Protein AF-A0A927EFH7-F1 (afdb_monomer_lite)

Foldseek 3Di:
DDPDCVVVVVVVVVVVVPPPDQDDPPALLNVLLLQLVCVLQVHDAPVVLLLVPDDPVSNVVNVVSNVVNNVVCVVPRDYDDPVRNVVSVVSRVVSSVD

Organism: NCBI:txid2773451

Sequence (98 aa):
MLPKPSLAAALLLGLTACTSAGPIPGTVEYAAATVSRGYDCGLRVDRGRIIARLDRQERAAFVAANAGYAVRSYKAPHACGSAERERVQGELAALSRR

Secondary structure (DSSP, 8-state):
----HHHHHHHHHHHGGG---PPPTTSHHHHHHHHHHHHHTT----HHHHHHTS-HHHHHHHHHHHHHHHHHHHHS--PPPHHHHHHHHHHHHHHTT-

pLDDT: mean 86.74, std 15.77, range [45.34, 97.94]

Radius of gyration: 18.25 Å; chains: 1; bounding box: 31×44×54 Å

Structure (mmCIF, N/CA/C/O backbone):
data_AF-A0A927EFH7-F1
#
_entry.id   AF-A0A927EFH7-F1
#
loop_
_atom_site.group_PDB
_atom_site.id
_atom_site.type_symbol
_atom_site.label_atom_id
_atom_site.label_alt_id
_atom_site.label_comp_id
_atom_site.label_asym_id
_atom_site.label_entity_id
_atom_site.label_seq_id
_atom_site.pdbx_PDB_ins_code
_atom_site.Cartn_x
_atom_site.Cartn_y
_atom_site.Cartn_z
_atom_site.occupancy
_atom_site.B_iso_or_equiv
_atom_site.auth_seq_id
_atom_site.auth_comp_id
_atom_site.auth_asym_id
_atom_site.auth_atom_id
_atom_site.pdbx_PDB_model_num
ATOM 1 N N . MET A 1 1 ? 6.309 35.054 -41.472 1.00 45.34 1 MET A N 1
ATOM 2 C CA . MET A 1 1 ? 5.084 34.690 -40.728 1.00 45.34 1 MET A CA 1
ATOM 3 C C . MET A 1 1 ? 5.505 33.897 -39.502 1.00 45.34 1 MET A C 1
ATOM 5 O O . MET A 1 1 ? 6.016 32.800 -39.660 1.00 45.34 1 MET A O 1
ATOM 9 N N . LEU A 1 2 ? 5.420 34.496 -38.311 1.00 52.75 2 LEU A N 1
ATOM 10 C CA . LEU A 1 2 ? 5.885 33.888 -37.059 1.00 52.75 2 LEU A CA 1
ATOM 11 C C . LEU A 1 2 ? 4.765 32.984 -36.505 1.00 52.75 2 LEU A C 1
ATOM 13 O O . LEU A 1 2 ? 3.674 33.502 -36.245 1.00 52.75 2 LEU A O 1
ATOM 17 N N . PRO A 1 3 ? 4.957 31.660 -36.374 1.00 52.28 3 PRO A N 1
ATOM 18 C CA . PRO A 1 3 ? 3.902 30.780 -35.889 1.00 52.28 3 PRO A CA 1
ATOM 19 C C . PRO A 1 3 ? 3.620 31.071 -34.409 1.00 52.28 3 PRO A C 1
ATOM 21 O O . PRO A 1 3 ? 4.525 31.272 -33.602 1.00 52.28 3 PRO A O 1
ATOM 24 N N . LYS A 1 4 ? 2.331 31.160 -34.075 1.00 56.75 4 LYS A N 1
ATOM 25 C CA . LYS A 1 4 ? 1.802 31.651 -32.797 1.00 56.75 4 LYS A CA 1
ATOM 26 C C . LYS A 1 4 ? 2.104 30.631 -31.672 1.00 56.75 4 LYS A C 1
ATOM 28 O O . LYS A 1 4 ? 1.524 29.545 -31.697 1.00 56.75 4 LYS A O 1
ATOM 33 N N . PRO A 1 5 ? 2.945 30.953 -30.667 1.00 59.47 5 PRO A N 1
ATOM 34 C CA . PRO A 1 5 ? 3.365 30.012 -29.612 1.00 59.47 5 PRO A CA 1
ATOM 35 C C . PRO A 1 5 ? 2.222 29.581 -28.673 1.00 59.47 5 PRO A C 1
ATOM 37 O O . PRO A 1 5 ? 2.342 28.614 -27.925 1.00 59.47 5 PRO A O 1
ATOM 40 N N . SER A 1 6 ? 1.086 30.275 -28.731 1.00 60.31 6 SER A N 1
ATOM 41 C CA . SER A 1 6 ? -0.069 30.078 -27.854 1.00 60.31 6 SER A CA 1
ATOM 42 C C . SER A 1 6 ? -0.795 28.743 -28.068 1.00 60.31 6 SER A C 1
ATOM 44 O O . SER A 1 6 ? -1.358 28.203 -27.121 1.00 60.31 6 SER A O 1
ATOM 46 N N . LEU A 1 7 ? -0.769 28.185 -29.285 1.00 56.38 7 LEU A N 1
ATOM 47 C CA . LEU A 1 7 ? -1.427 26.902 -29.581 1.00 56.38 7 LEU A CA 1
ATOM 48 C C . LEU A 1 7 ? -0.600 25.703 -29.101 1.00 56.38 7 LEU A C 1
ATOM 50 O O . LEU A 1 7 ? -1.158 24.726 -28.608 1.00 56.38 7 LEU A O 1
ATOM 54 N N . ALA A 1 8 ? 0.730 25.803 -29.176 1.00 58.81 8 ALA A N 1
ATOM 55 C CA . ALA A 1 8 ? 1.631 24.778 -28.655 1.00 58.81 8 ALA A CA 1
ATOM 56 C C . ALA A 1 8 ? 1.547 24.678 -27.121 1.00 58.81 8 ALA A C 1
ATOM 58 O O . ALA A 1 8 ? 1.547 23.579 -26.573 1.00 58.81 8 ALA A O 1
ATOM 59 N N . ALA A 1 9 ? 1.392 25.812 -26.430 1.00 59.81 9 ALA A N 1
ATOM 60 C CA . ALA A 1 9 ? 1.213 25.840 -24.979 1.00 59.81 9 ALA A CA 1
ATOM 61 C C . ALA A 1 9 ? -0.103 25.174 -24.523 1.00 59.81 9 ALA A C 1
ATOM 63 O O . ALA A 1 9 ? -0.109 24.447 -23.531 1.00 59.81 9 ALA A O 1
ATOM 64 N N . ALA A 1 10 ? -1.203 25.362 -25.263 1.00 60.44 10 ALA A N 1
ATOM 65 C CA . ALA A 1 10 ? -2.492 24.739 -24.947 1.00 60.44 10 ALA A CA 1
ATOM 66 C C . ALA A 1 10 ? -2.478 23.210 -25.144 1.00 60.44 10 ALA A C 1
ATOM 68 O O . ALA A 1 10 ? -3.042 22.477 -24.333 1.00 60.44 10 ALA A O 1
ATOM 69 N N . LEU A 1 11 ? -1.783 22.721 -26.177 1.00 60.28 11 LEU A N 1
ATOM 70 C CA . LEU A 1 11 ? -1.596 21.284 -26.415 1.00 60.28 11 LEU A CA 1
ATOM 71 C C . LEU A 1 11 ? -0.746 20.615 -25.322 1.00 60.28 11 LEU A C 1
ATOM 73 O O . LEU A 1 11 ? -1.063 19.506 -24.901 1.00 60.28 11 LEU A O 1
ATOM 77 N N . LEU A 1 12 ? 0.285 21.297 -24.812 1.00 59.47 12 LEU A N 1
ATOM 78 C CA . LEU A 1 12 ? 1.133 20.788 -23.725 1.00 59.47 12 LEU A CA 1
ATOM 79 C C . LEU A 1 12 ? 0.406 20.730 -22.369 1.00 59.47 12 LEU A C 1
ATOM 81 O O . LEU A 1 12 ? 0.654 19.814 -21.587 1.00 59.47 12 LEU A O 1
ATOM 85 N N . LEU A 1 13 ? -0.531 21.647 -22.106 1.00 59.31 13 LEU A N 1
ATOM 86 C CA . LEU A 1 13 ? -1.379 21.622 -20.903 1.00 59.31 13 LEU A CA 1
ATOM 87 C C . LEU A 1 13 ? -2.427 20.497 -20.928 1.00 59.31 13 LEU A C 1
ATOM 89 O O . LEU A 1 13 ? -2.818 20.008 -19.873 1.00 59.31 13 LEU A O 1
ATOM 93 N N . GLY A 1 14 ? -2.863 20.048 -22.109 1.00 60.19 14 GLY A N 1
ATOM 94 C CA . GLY A 1 14 ? -3.773 18.902 -22.233 1.00 60.19 14 GLY A CA 1
ATOM 95 C C . GLY A 1 14 ? -3.120 17.559 -21.881 1.00 60.19 14 GLY A C 1
ATOM 96 O O . GLY A 1 14 ? -3.798 16.645 -21.418 1.00 60.19 14 GLY A O 1
ATOM 97 N N . LEU A 1 15 ? -1.798 17.441 -22.048 1.00 56.53 15 LEU A N 1
ATOM 98 C CA . LEU A 1 15 ? -1.042 16.204 -21.809 1.00 56.53 15 LEU A CA 1
ATOM 99 C C . LEU A 1 15 ? -0.757 15.932 -20.322 1.00 56.53 15 LEU A C 1
ATOM 101 O O . LEU A 1 15 ? -0.556 14.779 -19.945 1.00 56.53 15 LEU A O 1
ATOM 105 N N . THR A 1 16 ? -0.776 16.951 -19.458 1.00 55.19 16 THR A N 1
ATOM 106 C CA . THR A 1 16 ? -0.550 16.777 -18.009 1.00 55.19 16 THR A CA 1
ATOM 107 C C . THR A 1 16 ? -1.783 16.246 -17.268 1.00 55.19 16 THR A C 1
ATOM 109 O O . THR A 1 16 ? -1.664 15.738 -16.150 1.00 55.19 16 THR A O 1
ATOM 112 N N . ALA A 1 17 ? -2.961 16.278 -17.901 1.00 54.44 17 ALA A N 1
ATOM 113 C CA . ALA A 1 17 ? -4.215 15.785 -17.330 1.00 54.44 17 ALA A CA 1
ATOM 114 C C . ALA A 1 17 ? -4.323 14.245 -17.282 1.00 54.44 17 ALA A C 1
ATOM 116 O O . ALA A 1 17 ? -5.197 13.718 -16.599 1.00 54.44 17 ALA A O 1
ATOM 117 N N . CYS A 1 18 ? -3.429 13.509 -17.953 1.00 55.34 18 CYS A N 1
ATOM 118 C CA . CYS A 1 18 ? -3.410 12.040 -17.927 1.00 55.34 18 CYS A CA 1
ATOM 119 C C . CYS A 1 18 ? -2.633 11.443 -16.741 1.00 55.34 18 CYS A C 1
ATOM 121 O O . CYS A 1 18 ? -2.444 10.227 -16.675 1.00 55.34 18 CYS A O 1
ATOM 123 N N . THR A 1 19 ? -2.184 12.262 -15.789 1.00 58.28 19 THR A N 1
ATOM 124 C CA . THR A 1 19 ? -1.560 11.745 -14.569 1.00 58.28 19 THR A CA 1
ATOM 125 C C . THR A 1 19 ? -2.663 11.167 -13.686 1.00 58.28 19 THR A C 1
ATOM 127 O O . THR A 1 19 ? -3.399 11.917 -13.048 1.00 58.28 19 THR A O 1
ATOM 130 N N . SER A 1 20 ? -2.831 9.840 -13.668 1.00 58.62 20 SER A N 1
ATOM 131 C CA . SER A 1 20 ? -3.766 9.202 -12.740 1.00 58.62 20 SER A CA 1
ATOM 132 C C . SER A 1 20 ? -3.349 9.579 -11.320 1.00 58.62 20 SER A C 1
ATOM 134 O O . SER A 1 20 ? -2.317 9.107 -10.836 1.00 58.62 20 SER A O 1
ATOM 136 N N . ALA A 1 21 ? -4.109 10.461 -10.672 1.00 66.44 21 ALA A N 1
ATOM 137 C CA . ALA A 1 21 ? -3.873 10.801 -9.281 1.00 66.44 21 ALA A CA 1
ATOM 138 C C . ALA A 1 21 ? -3.950 9.502 -8.468 1.00 66.44 21 ALA A C 1
ATOM 140 O O . ALA A 1 21 ? -4.975 8.818 -8.452 1.00 66.44 21 ALA A O 1
ATOM 141 N N . GLY A 1 22 ? -2.823 9.118 -7.866 1.00 77.06 22 GLY A N 1
ATOM 142 C CA . GLY A 1 22 ? -2.775 7.984 -6.957 1.00 77.06 22 GLY A CA 1
ATOM 143 C C . GLY A 1 22 ? -3.653 8.241 -5.728 1.00 77.06 22 GLY A C 1
ATOM 144 O O . GLY A 1 22 ? -4.035 9.383 -5.461 1.00 77.06 22 GLY A O 1
ATOM 145 N N . PRO A 1 23 ? -3.986 7.192 -4.964 1.00 86.75 23 PRO A N 1
ATOM 146 C CA . PRO A 1 23 ? -4.732 7.364 -3.726 1.00 86.75 23 PRO A CA 1
ATOM 147 C C . PRO A 1 23 ? -3.990 8.293 -2.752 1.00 86.75 23 PRO A C 1
ATOM 149 O O . PRO A 1 23 ? -2.760 8.346 -2.733 1.00 86.75 23 PRO A O 1
ATOM 152 N N . ILE A 1 24 ? -4.749 9.036 -1.948 1.00 91.75 24 ILE A N 1
ATOM 153 C CA . ILE A 1 24 ? -4.229 10.122 -1.106 1.00 91.75 24 ILE A CA 1
ATOM 154 C C . ILE A 1 24 ? -3.659 9.550 0.204 1.00 91.75 24 ILE A C 1
ATOM 156 O O . ILE A 1 24 ? -4.358 8.770 0.859 1.00 91.75 24 ILE A O 1
ATOM 160 N N . PRO A 1 25 ? -2.443 9.938 0.642 1.00 92.56 25 PRO A N 1
ATOM 161 C CA . PRO A 1 25 ? -1.887 9.500 1.921 1.00 92.56 25 PRO A CA 1
ATOM 162 C C . PRO A 1 25 ? -2.858 9.679 3.095 1.00 92.56 25 PRO A C 1
ATOM 164 O O . PRO A 1 25 ? -3.510 10.711 3.228 1.00 92.56 25 PRO A O 1
ATOM 167 N N . GLY A 1 26 ? -2.955 8.658 3.949 1.00 91.31 26 GLY A N 1
ATOM 168 C CA . GLY A 1 26 ? -3.875 8.631 5.095 1.00 91.31 26 GLY A CA 1
ATOM 169 C C . GLY A 1 26 ? -5.244 8.001 4.812 1.00 91.31 26 GLY A C 1
ATOM 170 O O . GLY A 1 26 ? -5.961 7.687 5.762 1.00 91.31 26 GLY A O 1
ATOM 171 N N . THR A 1 27 ? -5.581 7.751 3.543 1.00 95.00 27 THR A N 1
ATOM 172 C CA . THR A 1 27 ? -6.785 6.996 3.154 1.00 95.00 27 THR A CA 1
ATOM 173 C C . THR A 1 27 ? -6.570 5.483 3.223 1.00 95.00 27 THR A C 1
ATOM 175 O O . THR A 1 27 ? -5.440 4.980 3.181 1.00 95.00 27 THR A O 1
ATOM 178 N N . VAL A 1 28 ? -7.670 4.733 3.297 1.00 96.31 28 VAL A N 1
ATOM 179 C CA . VAL A 1 28 ? -7.650 3.265 3.261 1.00 96.31 28 VAL A CA 1
ATOM 180 C C . VAL A 1 28 ? -7.197 2.758 1.891 1.00 96.31 28 VAL A C 1
ATOM 182 O O . VAL A 1 28 ? -6.445 1.788 1.797 1.00 96.31 28 VAL A O 1
ATOM 185 N N . GLU A 1 29 ? -7.594 3.446 0.825 1.00 96.56 29 GLU A N 1
ATOM 186 C CA . GLU A 1 29 ? -7.207 3.163 -0.555 1.00 96.56 29 GLU A CA 1
ATOM 187 C C . GLU A 1 29 ? -5.700 3.325 -0.737 1.00 96.56 29 GLU A C 1
ATOM 189 O O . GLU A 1 29 ? -5.072 2.514 -1.418 1.00 96.56 29 GLU A O 1
ATOM 194 N N . TYR A 1 30 ? -5.106 4.327 -0.083 1.00 96.81 30 TYR A N 1
ATOM 195 C CA . TYR A 1 30 ? -3.660 4.506 -0.071 1.00 96.81 30 TYR A CA 1
ATOM 196 C C . TYR A 1 30 ? -2.973 3.348 0.635 1.00 96.81 30 TYR A C 1
ATOM 198 O O . TYR A 1 30 ? -2.071 2.745 0.061 1.00 96.81 30 TYR A O 1
ATOM 206 N N . ALA A 1 31 ? -3.450 2.950 1.818 1.00 97.62 31 ALA A N 1
ATOM 207 C CA . ALA A 1 31 ? -2.901 1.785 2.506 1.00 97.62 31 ALA A CA 1
ATOM 208 C C . ALA A 1 31 ? -2.988 0.514 1.640 1.00 97.62 31 ALA A C 1
ATOM 210 O O . ALA A 1 31 ? -2.021 -0.245 1.539 1.00 97.62 31 ALA A O 1
ATOM 211 N N . ALA A 1 32 ? -4.125 0.294 0.977 1.00 97.75 32 ALA A N 1
ATOM 212 C CA . ALA A 1 32 ? -4.344 -0.842 0.088 1.00 97.75 32 ALA A CA 1
ATOM 213 C C . ALA A 1 32 ? -3.417 -0.819 -1.138 1.00 97.75 32 ALA A C 1
ATOM 215 O O . ALA A 1 32 ? -2.875 -1.864 -1.514 1.00 97.75 32 ALA A O 1
ATOM 216 N N . ALA A 1 33 ? -3.212 0.351 -1.744 1.00 96.69 33 ALA A N 1
ATOM 217 C CA . ALA A 1 33 ? -2.304 0.533 -2.869 1.00 96.69 33 ALA A CA 1
ATOM 218 C C . ALA A 1 33 ? -0.841 0.340 -2.463 1.00 96.69 33 ALA A C 1
ATOM 220 O O . ALA A 1 33 ? -0.124 -0.394 -3.137 1.00 96.69 33 ALA A O 1
ATOM 221 N N . THR A 1 34 ? -0.408 0.922 -1.341 1.00 97.12 34 THR A N 1
ATOM 222 C CA . THR A 1 34 ? 0.955 0.774 -0.811 1.00 97.12 34 THR A CA 1
ATOM 223 C C . THR A 1 34 ? 1.254 -0.679 -0.450 1.00 97.12 34 THR A C 1
ATOM 225 O O . THR A 1 34 ? 2.338 -1.167 -0.756 1.00 97.12 34 THR A O 1
ATOM 228 N N . VAL A 1 35 ? 0.297 -1.412 0.132 1.00 97.44 35 VAL A N 1
ATOM 229 C CA . VAL A 1 35 ? 0.439 -2.856 0.393 1.00 97.44 35 VAL A CA 1
ATOM 230 C C . VAL A 1 35 ? 0.618 -3.639 -0.903 1.00 97.44 35 VAL A C 1
ATOM 232 O O . VAL A 1 35 ? 1.537 -4.451 -0.992 1.00 97.44 35 VAL A O 1
ATOM 235 N N . SER A 1 36 ? -0.212 -3.376 -1.917 1.00 96.38 36 SER A N 1
ATOM 236 C CA . SER A 1 36 ? -0.061 -4.016 -3.230 1.00 96.38 36 SER A CA 1
ATOM 237 C C . SER A 1 36 ? 1.300 -3.700 -3.844 1.00 96.38 36 SER A C 1
ATOM 239 O O . SER A 1 36 ? 2.003 -4.607 -4.275 1.00 96.38 36 SER A O 1
ATOM 241 N N . ARG A 1 37 ? 1.712 -2.428 -3.813 1.00 95.56 37 ARG A N 1
ATOM 242 C CA . ARG A 1 37 ? 3.002 -2.000 -4.352 1.00 95.56 37 ARG A CA 1
ATOM 243 C C . ARG A 1 37 ? 4.173 -2.614 -3.592 1.00 95.56 37 ARG A C 1
ATOM 245 O O . ARG A 1 37 ? 5.172 -2.969 -4.200 1.00 95.56 37 ARG A O 1
ATOM 252 N N . GLY A 1 38 ? 4.039 -2.803 -2.281 1.00 96.38 38 GLY A N 1
ATOM 253 C CA . GLY A 1 38 ? 5.004 -3.530 -1.464 1.00 96.38 38 GLY A CA 1
ATOM 254 C C . GLY A 1 38 ? 5.270 -4.937 -1.995 1.00 96.38 38 GLY A C 1
ATOM 255 O O . GLY A 1 38 ? 6.430 -5.324 -2.131 1.00 96.38 38 GLY A O 1
ATOM 256 N N . TYR A 1 39 ? 4.213 -5.667 -2.360 1.00 95.25 39 TYR A N 1
ATOM 257 C CA . TYR A 1 39 ? 4.353 -6.983 -2.982 1.00 95.25 39 TYR A CA 1
ATOM 258 C C . TYR A 1 39 ? 5.033 -6.904 -4.352 1.00 95.25 39 TYR A C 1
ATOM 260 O O . TYR A 1 39 ? 5.972 -7.663 -4.586 1.00 95.25 39 TYR A O 1
ATOM 268 N N . ASP A 1 40 ? 4.651 -5.950 -5.207 1.00 94.25 40 ASP A N 1
ATOM 269 C CA . ASP A 1 40 ? 5.298 -5.738 -6.515 1.00 94.25 40 ASP A CA 1
ATOM 270 C C . ASP A 1 40 ? 6.798 -5.445 -6.375 1.00 94.25 40 ASP A C 1
ATOM 272 O O . ASP A 1 40 ? 7.619 -5.881 -7.182 1.00 94.25 40 ASP A O 1
ATOM 276 N N . CYS A 1 41 ? 7.171 -4.712 -5.324 1.00 95.06 41 CYS A N 1
ATOM 277 C CA . CYS A 1 41 ? 8.555 -4.369 -5.026 1.00 95.06 41 CYS A CA 1
ATOM 278 C C . CYS A 1 41 ? 9.358 -5.519 -4.394 1.00 95.06 41 CYS A C 1
ATOM 280 O O . CYS A 1 41 ? 10.556 -5.333 -4.147 1.00 95.06 41 CYS A O 1
ATOM 282 N N . GLY A 1 42 ? 8.732 -6.666 -4.101 1.00 94.62 42 GLY A N 1
ATOM 283 C CA . GLY A 1 42 ? 9.350 -7.795 -3.400 1.00 94.62 42 GLY A CA 1
ATOM 284 C C . GLY A 1 42 ? 9.619 -7.527 -1.916 1.00 94.62 42 GLY A C 1
ATOM 285 O O . GLY A 1 42 ? 10.506 -8.142 -1.325 1.00 94.62 42 GLY A O 1
ATOM 286 N N . LEU A 1 43 ? 8.902 -6.580 -1.307 1.00 96.06 43 LEU A N 1
ATOM 287 C CA . LEU A 1 43 ? 9.075 -6.215 0.096 1.00 96.06 43 LEU A CA 1
ATOM 288 C C . LEU A 1 43 ? 8.302 -7.155 1.021 1.00 96.06 43 LEU A C 1
ATOM 290 O O . LEU A 1 43 ? 7.240 -7.683 0.687 1.00 96.06 43 LEU A O 1
ATOM 294 N N . ARG A 1 44 ? 8.805 -7.307 2.249 1.00 95.69 44 ARG A N 1
ATOM 295 C CA . ARG A 1 44 ? 8.055 -7.973 3.314 1.00 95.69 44 ARG A CA 1
ATOM 296 C C . ARG A 1 44 ? 6.946 -7.042 3.802 1.00 95.69 44 ARG A C 1
ATOM 298 O O . ARG A 1 44 ? 7.226 -5.968 4.327 1.00 95.69 44 ARG A O 1
ATOM 305 N N . VAL A 1 45 ? 5.698 -7.482 3.673 1.00 96.81 45 VAL A N 1
ATOM 306 C CA . VAL A 1 45 ? 4.521 -6.710 4.089 1.00 96.81 45 VAL A CA 1
ATOM 307 C C . VAL A 1 45 ? 3.828 -7.390 5.268 1.00 96.81 45 VAL A C 1
ATOM 309 O O . VAL A 1 45 ? 3.298 -8.492 5.128 1.00 96.81 45 VAL A O 1
ATOM 312 N N . ASP A 1 46 ? 3.778 -6.720 6.423 1.00 95.75 46 ASP A N 1
ATOM 313 C CA . ASP A 1 46 ? 2.959 -7.149 7.566 1.00 95.75 46 ASP A CA 1
ATOM 314 C C . ASP A 1 46 ? 1.520 -6.633 7.410 1.00 95.75 46 ASP A C 1
ATOM 316 O O . ASP A 1 46 ? 1.071 -5.690 8.068 1.00 95.75 46 ASP A O 1
ATOM 320 N N . ARG A 1 47 ? 0.787 -7.249 6.475 1.00 95.94 47 ARG A N 1
ATOM 321 C CA . ARG A 1 47 ? -0.600 -6.869 6.172 1.00 95.94 47 ARG A CA 1
ATOM 322 C C . ARG A 1 47 ? -1.511 -7.025 7.390 1.00 95.94 47 ARG A C 1
ATOM 324 O O . ARG A 1 47 ? -2.430 -6.232 7.565 1.00 95.94 47 ARG A O 1
ATOM 331 N N . GLY A 1 48 ? -1.258 -8.033 8.227 1.00 96.12 48 GLY A N 1
ATOM 332 C CA . GLY A 1 48 ? -2.041 -8.288 9.435 1.00 96.12 48 GLY A CA 1
ATOM 333 C C . GLY A 1 48 ? -1.961 -7.121 10.413 1.00 96.12 48 GLY A C 1
ATOM 334 O O . GLY A 1 48 ? -2.995 -6.635 10.870 1.00 96.12 48 GLY A O 1
ATOM 335 N N . ARG A 1 49 ? -0.750 -6.610 10.664 1.00 96.50 49 ARG A N 1
ATOM 336 C CA . ARG A 1 49 ? -0.543 -5.432 11.512 1.00 96.50 49 ARG A CA 1
ATOM 337 C C . ARG A 1 49 ? -1.211 -4.183 10.954 1.00 96.50 49 ARG A C 1
ATOM 339 O O . ARG A 1 49 ? -1.848 -3.476 11.722 1.00 96.50 49 ARG A O 1
ATOM 346 N N . ILE A 1 50 ? -1.120 -3.938 9.646 1.00 97.00 50 ILE A N 1
ATOM 347 C CA . ILE A 1 50 ? -1.780 -2.787 9.007 1.00 97.00 50 ILE A CA 1
ATOM 348 C C . ILE A 1 50 ? -3.305 -2.875 9.178 1.00 97.00 50 ILE A C 1
ATOM 350 O O . ILE A 1 50 ? -3.925 -1.931 9.654 1.00 97.00 50 ILE A O 1
ATOM 354 N N . ILE A 1 51 ? -3.914 -4.028 8.874 1.00 96.38 51 ILE A N 1
ATOM 355 C CA . ILE A 1 51 ? -5.365 -4.247 9.028 1.00 96.38 51 ILE A CA 1
ATOM 356 C C . ILE A 1 51 ? -5.802 -4.105 10.493 1.00 96.38 51 ILE A C 1
ATOM 358 O O . ILE A 1 51 ? -6.887 -3.595 10.763 1.00 96.38 51 ILE A O 1
ATOM 362 N N . ALA A 1 52 ? -4.975 -4.535 11.448 1.00 95.88 52 ALA A N 1
ATOM 363 C CA . ALA A 1 52 ? -5.294 -4.445 12.871 1.00 95.88 52 ALA A CA 1
ATOM 364 C C . ALA A 1 52 ? -5.454 -2.997 13.370 1.00 95.88 52 ALA A C 1
ATOM 366 O O . ALA A 1 52 ? -6.150 -2.786 14.362 1.00 95.88 52 ALA A O 1
ATOM 367 N N . ARG A 1 53 ? -4.850 -2.021 12.681 1.00 94.50 53 ARG A N 1
ATOM 368 C CA . ARG A 1 53 ? -4.936 -0.586 12.998 1.00 94.50 53 ARG A CA 1
ATOM 369 C C . ARG A 1 53 ? -6.132 0.123 12.368 1.00 94.50 53 ARG A C 1
ATOM 371 O O . ARG A 1 53 ? -6.429 1.245 12.752 1.00 94.50 53 AR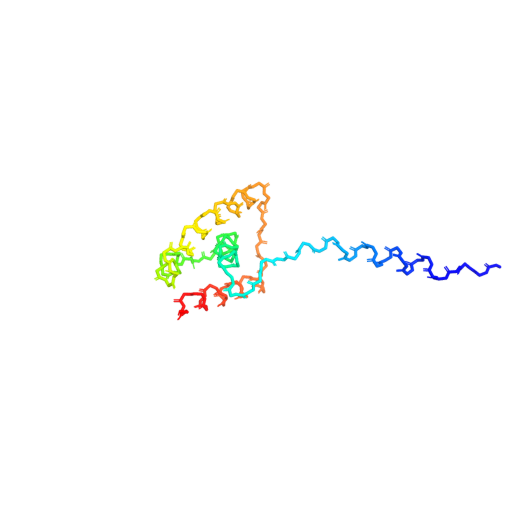G A O 1
ATOM 378 N N . LEU A 1 54 ? -6.808 -0.529 11.427 1.00 95.69 54 LEU A N 1
ATOM 379 C CA . LEU A 1 54 ? -8.019 -0.014 10.800 1.00 95.69 54 LEU A CA 1
ATOM 380 C C . LEU A 1 54 ? -9.242 -0.325 11.664 1.00 95.69 54 LEU A C 1
ATOM 382 O O . LEU A 1 54 ? -9.310 -1.389 12.303 1.00 95.69 54 LEU A O 1
ATOM 386 N N . ASP A 1 55 ? -10.232 0.562 11.642 1.00 95.00 55 ASP A N 1
ATOM 387 C CA . ASP A 1 55 ? -11.539 0.291 12.232 1.00 95.00 55 ASP A CA 1
ATOM 388 C C . ASP A 1 55 ? -12.321 -0.767 11.428 1.00 95.00 55 ASP A C 1
ATOM 390 O O . ASP A 1 55 ? -11.894 -1.256 10.379 1.00 95.00 55 ASP A O 1
ATOM 394 N N . ARG A 1 56 ? -13.487 -1.186 11.927 1.00 94.19 56 ARG A N 1
ATOM 395 C CA . ARG A 1 56 ? -14.260 -2.260 11.287 1.00 94.19 56 ARG A CA 1
ATOM 396 C C . ARG A 1 56 ? -14.712 -1.915 9.861 1.00 94.19 56 ARG A C 1
ATOM 398 O O . ARG A 1 56 ? -14.721 -2.809 9.013 1.00 94.19 56 ARG A O 1
ATOM 405 N N . GLN A 1 57 ? -15.107 -0.671 9.605 1.00 94.88 57 GLN A N 1
ATOM 406 C CA . GLN A 1 57 ? -15.580 -0.228 8.295 1.00 94.88 57 GLN A CA 1
ATOM 407 C C . GLN A 1 57 ? -14.404 -0.085 7.325 1.00 94.88 57 GLN A C 1
ATOM 409 O O . GLN A 1 57 ? -1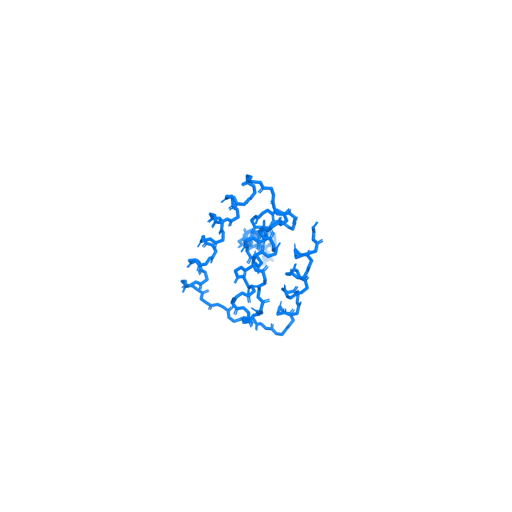4.454 -0.598 6.205 1.00 94.88 57 GLN A O 1
ATOM 414 N N . GLU A 1 58 ? -13.310 0.515 7.787 1.00 96.75 58 GLU A N 1
ATOM 415 C CA . GLU A 1 58 ? -12.061 0.659 7.048 1.00 96.75 58 GLU A CA 1
ATOM 416 C C . GLU A 1 58 ? -11.471 -0.698 6.652 1.00 96.75 58 GLU A C 1
ATOM 418 O O . GLU A 1 58 ? -10.979 -0.852 5.539 1.00 96.75 58 GLU A O 1
ATOM 423 N N . ARG A 1 59 ? -11.561 -1.727 7.506 1.00 97.19 59 ARG A N 1
ATOM 424 C CA . ARG A 1 59 ? -11.094 -3.086 7.166 1.00 97.19 59 ARG A CA 1
ATOM 425 C C . ARG A 1 59 ? -11.810 -3.663 5.950 1.00 97.19 59 ARG A C 1
ATOM 427 O O . ARG A 1 59 ? -11.163 -4.259 5.091 1.00 97.19 59 ARG A O 1
ATOM 434 N N . ALA A 1 60 ? -13.131 -3.510 5.877 1.00 95.94 60 ALA A N 1
ATOM 435 C CA . ALA A 1 60 ? -13.907 -4.006 4.744 1.00 95.94 60 ALA A CA 1
ATOM 436 C C . ALA A 1 60 ? -13.543 -3.248 3.457 1.00 95.94 60 ALA A C 1
ATOM 438 O O . ALA A 1 60 ? -13.282 -3.875 2.427 1.00 95.94 60 ALA A O 1
ATOM 439 N N . ALA A 1 61 ? -13.436 -1.917 3.543 1.00 96.94 61 ALA A N 1
ATOM 440 C CA . ALA A 1 61 ? -12.997 -1.073 2.434 1.00 96.94 61 ALA A CA 1
ATOM 441 C C . ALA A 1 61 ? -11.573 -1.429 1.966 1.00 96.94 61 ALA A C 1
ATOM 443 O O . ALA A 1 61 ? -11.331 -1.572 0.768 1.00 96.94 61 ALA A O 1
ATOM 444 N N . PHE A 1 62 ? -10.653 -1.679 2.902 1.00 97.69 62 PHE A N 1
ATOM 445 C CA . PHE A 1 62 ? -9.275 -2.078 2.618 1.00 97.69 62 PHE A CA 1
ATOM 446 C C . PHE A 1 62 ? -9.216 -3.371 1.814 1.00 97.69 62 PHE A C 1
ATOM 448 O O . PHE A 1 62 ? -8.509 -3.437 0.812 1.00 97.69 62 PHE A O 1
ATOM 455 N N . VAL A 1 63 ? -9.945 -4.406 2.243 1.00 96.56 63 VAL A N 1
ATOM 456 C CA . VAL A 1 63 ? -9.935 -5.712 1.569 1.00 96.56 63 VAL A CA 1
ATOM 457 C C . VAL A 1 63 ? -10.457 -5.582 0.139 1.00 96.56 63 VAL A C 1
ATOM 459 O O . VAL A 1 63 ? -9.825 -6.094 -0.786 1.00 96.56 63 VAL A O 1
ATOM 462 N N . ALA A 1 64 ? -11.560 -4.856 -0.054 1.00 96.62 64 ALA A N 1
ATOM 463 C CA . ALA A 1 64 ? -12.125 -4.614 -1.378 1.00 96.62 64 ALA A CA 1
ATOM 464 C C . ALA A 1 64 ? -11.154 -3.831 -2.283 1.00 96.62 64 ALA A C 1
ATOM 466 O O . ALA A 1 64 ? -10.881 -4.245 -3.413 1.00 96.62 64 ALA A O 1
ATOM 467 N N . ALA A 1 65 ? -10.571 -2.741 -1.776 1.00 97.06 65 ALA A N 1
ATOM 468 C CA . ALA A 1 65 ? -9.614 -1.930 -2.522 1.00 97.06 65 ALA A CA 1
ATOM 469 C C . ALA A 1 65 ? -8.339 -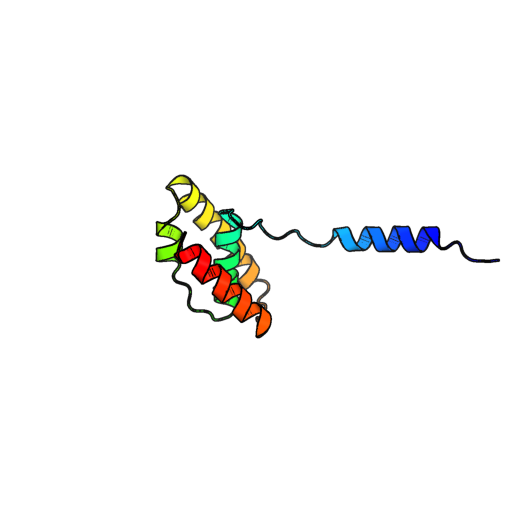2.718 -2.864 1.00 97.06 65 ALA A C 1
ATOM 471 O O . ALA A 1 65 ? -7.881 -2.698 -4.010 1.00 97.06 65 ALA A O 1
ATOM 472 N N . ASN A 1 66 ? -7.778 -3.452 -1.897 1.00 96.62 66 ASN A N 1
ATOM 473 C CA . ASN A 1 66 ? -6.540 -4.209 -2.072 1.00 96.62 66 ASN A CA 1
ATOM 474 C C . ASN A 1 66 ? -6.703 -5.332 -3.103 1.00 96.62 66 ASN A C 1
ATOM 476 O O . ASN A 1 66 ? -5.800 -5.526 -3.913 1.00 96.62 66 ASN A O 1
ATOM 480 N N . ALA A 1 67 ? -7.865 -5.991 -3.160 1.00 96.25 67 ALA A N 1
ATOM 481 C CA . ALA A 1 67 ? -8.172 -6.955 -4.217 1.00 96.25 67 ALA A CA 1
ATOM 482 C C . ALA A 1 67 ? -8.125 -6.311 -5.616 1.00 96.25 67 ALA A C 1
ATOM 484 O O . ALA A 1 67 ? -7.519 -6.861 -6.536 1.00 96.25 67 ALA A O 1
ATOM 485 N N . GLY A 1 68 ? -8.693 -5.110 -5.772 1.00 95.88 68 GLY A N 1
ATOM 486 C CA . GLY A 1 68 ? -8.632 -4.360 -7.029 1.00 95.88 68 GLY A CA 1
ATOM 487 C C . GLY A 1 68 ? -7.202 -3.994 -7.445 1.00 95.88 68 GLY A C 1
ATOM 488 O O . GLY A 1 68 ? -6.841 -4.136 -8.615 1.00 95.88 68 GLY A O 1
ATOM 489 N N . TYR A 1 69 ? -6.360 -3.561 -6.500 1.00 95.56 69 TYR A N 1
ATOM 490 C CA . TYR A 1 69 ? -4.942 -3.297 -6.773 1.00 95.56 69 TYR A CA 1
ATOM 491 C C . TYR A 1 69 ? -4.161 -4.567 -7.119 1.00 95.56 69 TYR A C 1
ATOM 493 O O . TYR A 1 69 ? -3.395 -4.541 -8.079 1.00 95.56 69 TYR A O 1
ATOM 501 N N . ALA A 1 70 ? -4.414 -5.681 -6.430 1.00 93.88 70 ALA A N 1
ATOM 502 C CA . ALA A 1 70 ? -3.769 -6.958 -6.721 1.00 93.88 70 ALA A CA 1
ATOM 503 C C . ALA A 1 70 ? -4.081 -7.447 -8.145 1.00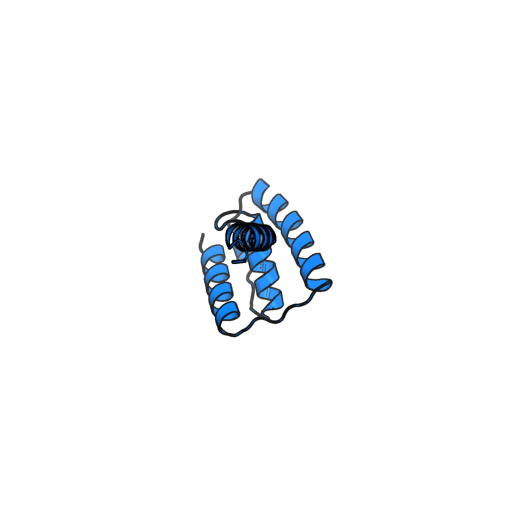 93.88 70 ALA A C 1
ATOM 505 O O . ALA A 1 70 ? -3.177 -7.854 -8.869 1.00 93.88 70 ALA A O 1
ATOM 506 N N . VAL A 1 71 ? -5.339 -7.339 -8.595 1.00 9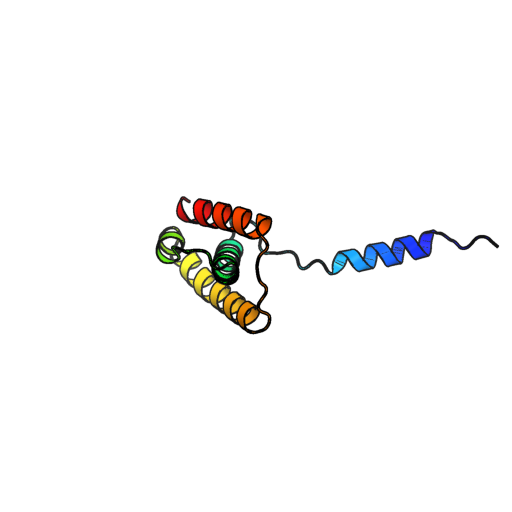5.81 71 VAL A N 1
ATOM 507 C CA . VAL A 1 71 ? -5.717 -7.682 -9.979 1.00 95.81 71 VAL A CA 1
ATOM 508 C C . VAL A 1 71 ? -5.027 -6.766 -10.991 1.00 95.81 71 VAL A C 1
ATOM 510 O O . VAL A 1 71 ? -4.581 -7.239 -12.036 1.00 95.81 71 VAL A O 1
ATOM 513 N N . ARG A 1 72 ? -4.929 -5.460 -10.708 1.00 91.94 72 ARG A N 1
ATOM 514 C CA . ARG A 1 72 ? -4.217 -4.514 -11.583 1.00 91.94 72 ARG A CA 1
ATOM 515 C C . ARG A 1 72 ? -2.732 -4.850 -11.690 1.00 91.94 72 ARG A C 1
ATOM 517 O O . ARG A 1 72 ? -2.234 -4.922 -12.806 1.00 91.94 72 ARG A O 1
ATOM 524 N N . SER A 1 73 ? -2.070 -5.106 -10.563 1.00 90.69 73 SER A N 1
ATOM 525 C CA . SER A 1 73 ? -0.666 -5.525 -10.531 1.00 90.69 73 SER A CA 1
ATOM 526 C C . SER A 1 73 ? -0.454 -6.832 -11.300 1.00 90.69 73 SER A C 1
ATOM 528 O O . SER A 1 73 ? 0.427 -6.913 -12.148 1.00 90.69 73 SER A O 1
ATOM 530 N N . TYR A 1 74 ? -1.327 -7.825 -11.108 1.00 91.44 74 TYR A N 1
ATOM 531 C CA . TYR A 1 74 ? -1.247 -9.083 -11.851 1.00 91.44 74 TYR A CA 1
ATOM 532 C C . TYR A 1 74 ? -1.346 -8.880 -13.371 1.00 91.44 74 TYR A C 1
ATOM 534 O O . TYR A 1 74 ? -0.618 -9.513 -14.132 1.00 91.44 74 TYR A O 1
ATOM 542 N N . LYS A 1 75 ? -2.235 -7.986 -13.825 1.00 94.88 75 LYS A N 1
ATOM 543 C CA . LYS A 1 75 ? -2.418 -7.681 -15.254 1.00 94.88 75 LYS A CA 1
ATOM 544 C C . LYS A 1 75 ? -1.282 -6.847 -15.851 1.00 94.88 75 LYS A C 1
ATOM 546 O O . LYS A 1 75 ? -1.069 -6.911 -17.057 1.00 94.88 75 LYS A O 1
ATOM 551 N N . ALA A 1 76 ? -0.596 -6.054 -15.035 1.00 90.88 76 ALA A N 1
ATOM 552 C CA . ALA A 1 76 ? 0.480 -5.165 -15.452 1.00 90.88 76 ALA A CA 1
ATOM 553 C C . ALA A 1 76 ? 1.580 -5.148 -14.376 1.00 90.88 76 ALA A C 1
ATOM 555 O O . ALA A 1 76 ? 1.661 -4.205 -13.583 1.00 90.88 76 ALA A O 1
ATOM 556 N N . PRO A 1 77 ? 2.405 -6.206 -14.296 1.00 85.62 77 PRO A N 1
ATOM 557 C CA . PRO A 1 77 ? 3.431 -6.294 -13.273 1.00 85.62 77 PRO A CA 1
ATOM 558 C C . PRO A 1 77 ? 4.539 -5.280 -13.560 1.00 85.62 77 PRO A C 1
ATOM 560 O O . PRO A 1 77 ? 5.109 -5.238 -14.652 1.00 85.62 77 PRO A O 1
ATOM 563 N N . HIS A 1 78 ? 4.872 -4.477 -12.554 1.00 85.19 78 HIS A N 1
ATOM 564 C CA . HIS A 1 78 ? 5.916 -3.464 -12.654 1.00 85.19 78 HIS A CA 1
ATOM 565 C C . HIS A 1 78 ? 6.930 -3.642 -11.533 1.00 85.19 78 HIS A C 1
ATOM 567 O O . HIS A 1 78 ? 6.599 -3.447 -10.362 1.00 85.19 78 HIS A O 1
ATOM 573 N N . ALA A 1 79 ? 8.173 -3.952 -11.898 1.00 84.94 79 ALA A N 1
ATOM 574 C CA . ALA A 1 79 ? 9.273 -4.005 -10.947 1.00 84.94 79 ALA A CA 1
ATOM 575 C C . ALA A 1 79 ? 9.567 -2.612 -10.372 1.00 84.94 79 ALA A C 1
ATOM 577 O O . ALA A 1 79 ? 9.474 -1.604 -11.074 1.00 84.94 79 ALA A O 1
ATOM 578 N N . CYS A 1 80 ? 9.947 -2.564 -9.097 1.00 92.94 80 CYS A N 1
ATOM 579 C CA . CYS A 1 80 ? 10.353 -1.322 -8.448 1.00 92.94 80 CYS A CA 1
ATOM 580 C C . CYS A 1 80 ? 11.858 -1.087 -8.584 1.00 92.94 80 CYS A C 1
ATOM 582 O O . CYS A 1 80 ? 12.662 -1.998 -8.348 1.00 92.94 80 CYS A O 1
ATOM 584 N N . GLY A 1 81 ? 12.232 0.160 -8.882 1.00 95.25 81 GLY A N 1
ATOM 585 C CA . GLY A 1 81 ? 13.605 0.644 -8.727 1.00 95.25 81 GLY A CA 1
ATOM 586 C C . GLY A 1 81 ? 14.014 0.753 -7.251 1.00 95.25 81 GLY A C 1
ATOM 587 O O . GLY A 1 81 ? 13.175 0.660 -6.354 1.00 95.25 81 GLY A O 1
ATOM 588 N N . SER A 1 82 ? 15.303 0.977 -6.979 1.00 95.81 82 SER A N 1
ATOM 589 C CA . SER A 1 82 ? 15.836 1.083 -5.608 1.00 95.81 82 SER A CA 1
ATOM 590 C C . SER A 1 82 ? 15.190 2.215 -4.804 1.00 95.81 82 SER A C 1
ATOM 592 O O . SER A 1 82 ? 14.693 1.971 -3.708 1.00 95.81 82 SER A O 1
ATOM 594 N N . ALA A 1 83 ? 15.120 3.419 -5.377 1.00 96.19 83 ALA A N 1
ATOM 595 C CA . ALA A 1 83 ? 14.522 4.586 -4.725 1.00 96.19 83 ALA A CA 1
ATOM 596 C C . ALA A 1 83 ? 13.024 4.391 -4.431 1.00 96.19 83 ALA A C 1
ATOM 598 O O . ALA A 1 83 ? 12.529 4.763 -3.369 1.00 96.19 83 ALA A O 1
ATOM 599 N N . GLU A 1 84 ? 12.289 3.764 -5.355 1.00 95.88 84 GLU A N 1
ATOM 600 C CA . GLU A 1 84 ? 10.878 3.448 -5.132 1.00 95.88 84 GLU A CA 1
ATOM 601 C C . GLU A 1 84 ? 10.715 2.419 -4.012 1.00 95.88 84 GLU A C 1
ATOM 603 O O . GLU A 1 84 ? 9.865 2.589 -3.140 1.00 95.88 84 GLU A O 1
ATOM 608 N N . ARG A 1 85 ? 11.548 1.374 -4.010 1.00 97.00 85 ARG A N 1
ATOM 609 C CA . ARG A 1 85 ? 11.521 0.329 -2.988 1.00 97.00 85 ARG A CA 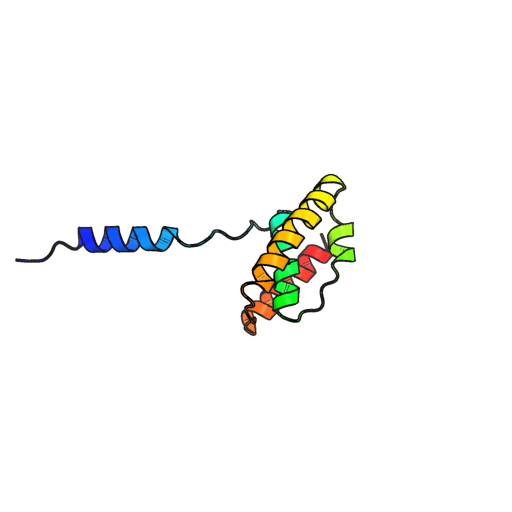1
ATOM 610 C C . ARG A 1 85 ? 11.769 0.904 -1.592 1.00 97.00 85 ARG A C 1
ATOM 612 O O . ARG A 1 85 ? 11.037 0.557 -0.670 1.00 97.00 85 ARG A O 1
ATOM 619 N N . GLU A 1 86 ? 12.740 1.801 -1.446 1.00 97.81 86 GLU A N 1
ATOM 620 C CA . GLU A 1 86 ? 13.026 2.484 -0.178 1.00 97.81 86 GLU A CA 1
ATOM 621 C C . GLU A 1 86 ? 11.842 3.343 0.288 1.00 97.81 86 GLU A C 1
ATOM 623 O O . GLU A 1 86 ? 11.394 3.218 1.431 1.00 97.81 86 GLU A O 1
ATOM 628 N N . ARG A 1 87 ? 11.261 4.143 -0.617 1.00 97.06 87 ARG A N 1
ATOM 629 C CA . ARG A 1 87 ? 10.061 4.939 -0.323 1.00 97.06 87 ARG A CA 1
ATOM 630 C C . ARG A 1 87 ? 8.905 4.054 0.151 1.00 97.06 87 ARG A C 1
ATOM 632 O O . ARG A 1 87 ? 8.346 4.304 1.215 1.00 97.06 87 ARG A O 1
ATOM 639 N N . VAL A 1 88 ? 8.567 3.006 -0.605 1.00 96.88 88 VAL A N 1
ATOM 640 C CA . VAL A 1 88 ? 7.455 2.093 -0.279 1.00 96.88 88 VAL A CA 1
ATOM 641 C C . VAL A 1 88 ? 7.709 1.371 1.045 1.00 96.88 88 VAL A C 1
ATOM 643 O O . VAL A 1 88 ? 6.789 1.212 1.845 1.00 96.88 88 VAL A O 1
ATOM 646 N N . GLN A 1 89 ? 8.953 0.982 1.334 1.00 97.81 89 GLN A N 1
ATOM 647 C CA . GLN A 1 89 ? 9.316 0.399 2.625 1.00 97.81 89 GLN A CA 1
ATOM 648 C C . GLN A 1 89 ? 9.059 1.375 3.785 1.00 97.81 89 GLN A C 1
ATOM 650 O O . GLN A 1 89 ? 8.506 0.971 4.812 1.00 97.81 89 GLN A O 1
ATOM 655 N N . GLY A 1 90 ? 9.405 2.654 3.618 1.00 97.69 90 GLY A N 1
ATOM 656 C CA . GLY A 1 90 ? 9.100 3.707 4.589 1.00 97.69 90 GLY A CA 1
ATOM 657 C C . GLY A 1 90 ? 7.596 3.883 4.819 1.00 97.69 90 GLY A C 1
ATOM 658 O O . GLY A 1 90 ? 7.145 3.928 5.966 1.00 97.69 90 GLY A O 1
ATOM 659 N N . GLU A 1 91 ? 6.810 3.904 3.742 1.00 97.56 91 GLU A N 1
ATOM 660 C CA . GLU A 1 91 ? 5.347 4.027 3.791 1.00 97.56 91 GLU A CA 1
ATOM 661 C C . GLU A 1 91 ? 4.691 2.834 4.501 1.00 97.56 91 GLU A C 1
ATOM 663 O O . GLU A 1 91 ? 3.860 3.020 5.390 1.00 97.56 91 GLU A O 1
ATOM 668 N N . LEU A 1 92 ? 5.112 1.603 4.192 1.00 97.94 92 LEU A N 1
ATOM 669 C CA . LEU A 1 92 ? 4.640 0.390 4.873 1.00 97.94 92 LEU A CA 1
ATOM 670 C C . LEU A 1 92 ? 4.950 0.414 6.372 1.00 97.94 92 LEU A C 1
ATOM 672 O O . LEU A 1 92 ? 4.117 0.019 7.196 1.00 97.94 92 LEU A O 1
ATOM 676 N N . ALA A 1 93 ? 6.142 0.886 6.736 1.00 97.19 93 ALA A N 1
ATOM 677 C CA . ALA A 1 93 ? 6.539 1.006 8.129 1.00 97.19 93 ALA A CA 1
ATOM 678 C C . ALA A 1 93 ? 5.692 2.058 8.864 1.00 97.19 93 ALA A C 1
ATOM 680 O O . ALA A 1 93 ? 5.311 1.835 10.012 1.00 97.19 93 ALA A O 1
ATOM 681 N N . ALA A 1 94 ? 5.364 3.175 8.209 1.00 96.50 94 ALA A N 1
ATOM 682 C CA . ALA A 1 94 ? 4.478 4.199 8.758 1.00 96.50 94 ALA A CA 1
ATOM 683 C C . ALA A 1 94 ? 3.049 3.670 8.962 1.00 96.50 94 ALA A C 1
ATOM 685 O O . ALA A 1 94 ? 2.511 3.788 10.062 1.00 96.50 94 ALA A O 1
ATOM 686 N N . LEU A 1 95 ? 2.475 3.001 7.957 1.00 96.44 95 LEU A N 1
ATOM 687 C CA . LEU A 1 95 ? 1.146 2.378 8.043 1.00 96.44 95 LEU A CA 1
ATOM 688 C C . LEU A 1 95 ? 1.056 1.348 9.174 1.00 96.44 95 LEU A C 1
ATOM 690 O O . LEU A 1 95 ? 0.040 1.252 9.852 1.00 96.44 95 LEU A O 1
ATOM 694 N N . SER A 1 96 ? 2.137 0.606 9.411 1.00 94.31 96 SER A N 1
ATOM 695 C CA . SER A 1 96 ? 2.205 -0.408 10.467 1.00 94.31 96 SER A CA 1
ATOM 696 C C . SER A 1 96 ? 2.270 0.168 11.890 1.00 94.31 96 SER A C 1
ATOM 698 O O . SER A 1 96 ? 2.109 -0.585 12.854 1.00 94.31 96 SER A O 1
ATOM 700 N N . ARG A 1 97 ? 2.572 1.466 12.037 1.00 93.00 97 ARG A N 1
ATOM 701 C CA . ARG A 1 97 ? 2.728 2.154 13.332 1.00 93.00 97 ARG A CA 1
ATOM 702 C C . ARG A 1 97 ? 1.561 3.068 13.704 1.00 93.00 97 ARG A C 1
ATOM 704 O O . ARG A 1 97 ? 1.492 3.442 14.872 1.00 93.00 97 ARG A O 1
ATOM 711 N N . ARG A 1 98 ? 0.714 3.432 12.739 1.00 82.25 98 ARG A N 1
ATOM 712 C CA . ARG A 1 98 ? -0.490 4.250 12.945 1.00 82.25 98 ARG A CA 1
ATOM 713 C C . ARG A 1 98 ? -1.392 3.644 14.019 1.00 82.25 98 ARG A C 1
ATOM 715 O O . ARG A 1 98 ? -1.943 4.418 14.818 1.00 82.25 98 ARG A O 1
#